Protein AF-A0A542V001-F1 (afdb_monomer_lite)

Foldseek 3Di:
DDDDDDDPPDQDAPDPPQDQKFFFQQQVVRFGWIWGWDWDDDPDNATKIKIWIDTDDDPDPVVVVPDDTDIDIGGPVVSVVRVVRGDGDD

Structure (mmCIF, N/CA/C/O backbone):
data_AF-A0A542V001-F1
#
_entry.id   AF-A0A542V001-F1
#
loop_
_atom_site.group_PDB
_atom_site.id
_atom_site.type_symbol
_atom_site.lab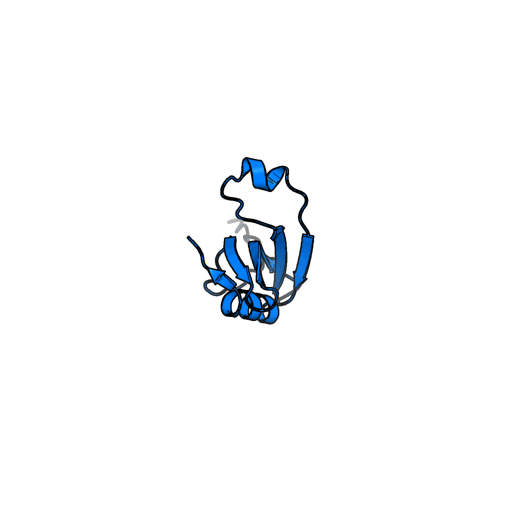el_atom_id
_atom_site.label_alt_id
_atom_site.label_comp_id
_atom_site.label_asym_id
_atom_site.label_entity_id
_atom_site.label_seq_id
_atom_site.pdbx_PDB_ins_code
_atom_site.Cartn_x
_atom_site.Cartn_y
_atom_site.Cartn_z
_atom_site.occupancy
_atom_site.B_iso_or_equiv
_atom_site.auth_seq_id
_atom_site.auth_comp_id
_atom_site.auth_asym_id
_atom_site.auth_atom_id
_atom_site.pdbx_PDB_model_num
ATOM 1 N N . MET A 1 1 ? 21.295 34.795 -31.318 1.00 50.22 1 MET A N 1
ATOM 2 C CA . MET A 1 1 ? 21.857 33.489 -30.915 1.00 50.22 1 MET A CA 1
ATOM 3 C C . MET A 1 1 ? 20.925 32.939 -29.850 1.00 50.22 1 MET A C 1
ATOM 5 O O . MET A 1 1 ? 20.854 33.528 -28.783 1.00 50.22 1 MET A O 1
ATOM 9 N N . SER A 1 2 ? 20.107 31.941 -30.186 1.00 51.06 2 SER A N 1
ATOM 10 C CA . SER A 1 2 ? 19.066 31.418 -29.292 1.00 51.06 2 SER A CA 1
ATOM 11 C C . SER A 1 2 ? 19.655 30.330 -28.399 1.00 51.06 2 SER A C 1
ATOM 13 O O . SER A 1 2 ? 20.140 29.321 -28.904 1.00 51.06 2 SER A O 1
ATOM 15 N N . THR A 1 3 ? 19.639 30.536 -27.086 1.00 50.47 3 THR A N 1
ATOM 16 C CA . THR A 1 3 ? 19.969 29.509 -26.093 1.00 50.47 3 THR A CA 1
ATOM 17 C C . THR A 1 3 ? 18.738 28.643 -25.856 1.00 50.47 3 THR A C 1
ATOM 19 O O . THR A 1 3 ? 17.790 29.073 -25.200 1.00 50.47 3 THR A O 1
ATOM 22 N N . THR A 1 4 ? 18.735 27.430 -26.402 1.00 51.62 4 THR A N 1
ATOM 23 C CA . THR A 1 4 ? 17.751 26.404 -26.047 1.00 51.62 4 THR A CA 1
ATOM 24 C C . THR A 1 4 ? 18.194 25.760 -24.736 1.00 51.62 4 THR A C 1
ATOM 26 O O . THR A 1 4 ? 19.150 24.989 -24.707 1.00 51.62 4 THR A O 1
ATOM 29 N N . THR A 1 5 ? 17.520 26.101 -23.639 1.00 61.22 5 THR A N 1
ATOM 30 C CA . THR A 1 5 ? 17.610 25.371 -22.370 1.00 61.22 5 THR A CA 1
ATOM 31 C C . THR A 1 5 ? 16.980 23.996 -22.575 1.00 61.22 5 THR A C 1
ATOM 33 O O . THR A 1 5 ? 15.765 23.885 -22.724 1.00 61.22 5 THR A O 1
ATOM 36 N N . SER A 1 6 ? 17.807 22.953 -22.630 1.00 46.19 6 SER A N 1
ATOM 37 C CA . SER A 1 6 ? 17.350 21.564 -22.615 1.00 46.19 6 SER A CA 1
ATOM 38 C C . SER A 1 6 ? 16.830 21.257 -21.212 1.00 46.19 6 SER A C 1
ATOM 40 O O . SER A 1 6 ? 17.601 21.294 -20.253 1.00 46.19 6 SER A O 1
ATOM 42 N N . ALA A 1 7 ? 15.528 21.007 -21.072 1.00 62.41 7 ALA A N 1
ATOM 43 C CA . ALA A 1 7 ? 14.970 20.515 -19.818 1.00 62.41 7 ALA A CA 1
ATOM 44 C C . ALA A 1 7 ? 15.636 19.169 -19.468 1.00 62.41 7 ALA A C 1
ATOM 46 O O . ALA A 1 7 ? 15.819 18.346 -20.376 1.00 62.41 7 ALA A O 1
ATOM 47 N N . PRO A 1 8 ? 16.019 18.920 -18.201 1.00 52.81 8 PRO A N 1
ATOM 48 C CA . PRO A 1 8 ? 16.392 17.578 -17.783 1.00 52.81 8 PRO A CA 1
ATOM 49 C C . PRO A 1 8 ? 15.188 16.681 -18.067 1.00 52.81 8 PRO A C 1
ATOM 51 O O . PRO A 1 8 ? 14.089 16.932 -17.578 1.00 52.81 8 PRO A O 1
ATOM 54 N N . THR A 1 9 ? 15.373 15.687 -18.933 1.00 53.22 9 THR A N 1
ATOM 55 C CA . THR A 1 9 ? 14.391 14.617 -19.101 1.00 53.22 9 THR A CA 1
ATOM 56 C C . THR A 1 9 ? 14.418 13.854 -17.789 1.00 53.22 9 THR A C 1
ATOM 58 O O . THR A 1 9 ? 15.298 13.021 -17.585 1.00 53.22 9 THR A O 1
ATOM 61 N N . GLU A 1 10 ? 13.549 14.232 -16.849 1.00 57.88 10 GLU A N 1
ATOM 62 C CA . GLU A 1 10 ? 13.341 13.438 -15.646 1.00 57.88 10 GLU A CA 1
ATOM 63 C C . GLU A 1 10 ? 13.081 12.004 -16.112 1.00 57.88 10 GLU A C 1
ATOM 65 O O . GLU A 1 10 ? 12.310 11.814 -17.057 1.00 57.88 10 GLU A O 1
ATOM 70 N N . PRO A 1 11 ? 13.757 10.997 -15.544 1.00 54.22 11 PRO A N 1
ATOM 71 C CA . PRO A 1 11 ? 13.442 9.615 -15.851 1.00 54.22 11 PRO A CA 1
ATOM 72 C C . PRO A 1 11 ? 11.986 9.371 -15.439 1.00 54.22 11 PRO A C 1
ATOM 74 O O . PRO A 1 11 ? 11.655 9.245 -14.261 1.00 54.22 11 PRO A O 1
ATOM 77 N N . ILE A 1 12 ? 11.095 9.404 -16.430 1.00 61.66 12 ILE A N 1
ATOM 78 C CA . ILE A 1 12 ? 9.665 9.216 -16.232 1.00 61.66 12 ILE A CA 1
ATOM 79 C C . ILE A 1 12 ? 9.484 7.730 -15.987 1.00 61.66 12 ILE A C 1
ATOM 81 O O . ILE A 1 12 ? 9.607 6.933 -16.914 1.00 61.66 12 ILE A O 1
ATOM 85 N N . CYS A 1 13 ? 9.187 7.356 -14.748 1.00 65.12 13 CYS A N 1
ATOM 86 C CA . CYS A 1 13 ? 8.675 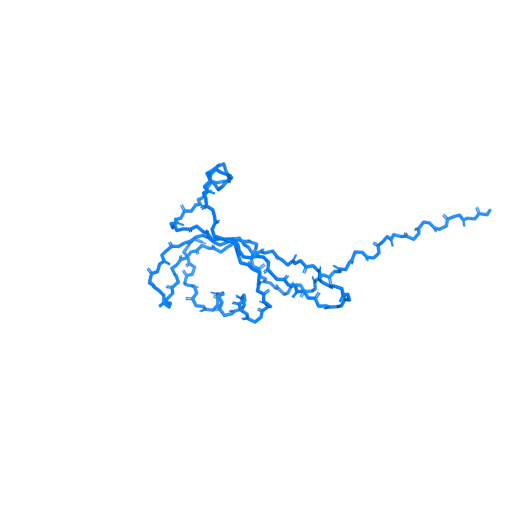6.027 -14.486 1.00 65.12 13 CYS A CA 1
ATOM 87 C C . CYS A 1 13 ? 7.295 5.901 -15.124 1.00 65.12 13 CYS A C 1
ATOM 89 O O . CYS A 1 13 ? 6.382 6.610 -14.689 1.00 65.12 13 CYS A O 1
ATOM 91 N N . PRO A 1 14 ? 7.094 5.017 -16.119 1.00 61.12 14 PRO A N 1
ATOM 92 C CA . PRO A 1 14 ? 5.761 4.687 -16.581 1.00 61.12 14 PRO A CA 1
ATOM 93 C C . PRO A 1 14 ? 5.115 3.829 -15.492 1.00 61.12 14 PRO A C 1
ATOM 95 O O . PRO A 1 14 ? 5.111 2.604 -15.560 1.00 61.12 14 PRO A O 1
ATOM 98 N N . ALA A 1 15 ? 4.639 4.466 -14.429 1.00 60.03 15 ALA A N 1
ATOM 99 C CA . ALA A 1 15 ? 3.804 3.805 -13.451 1.00 60.03 15 ALA A CA 1
ATOM 100 C C . ALA A 1 15 ? 2.406 3.682 -14.085 1.00 60.03 15 ALA A C 1
ATOM 102 O O . ALA A 1 15 ? 1.751 4.711 -14.258 1.00 60.03 15 ALA A O 1
ATOM 103 N N . PRO A 1 16 ? 1.939 2.478 -14.481 1.00 65.31 16 PRO A N 1
ATOM 104 C CA . PRO A 1 16 ? 0.513 2.283 -14.772 1.00 65.31 16 PRO A CA 1
ATOM 105 C C . PRO A 1 16 ? -0.315 2.652 -13.531 1.00 65.31 16 PRO A C 1
ATOM 107 O O . PRO A 1 16 ? 0.290 2.804 -12.476 1.00 65.31 16 PRO A O 1
ATOM 110 N N . ASP A 1 17 ? -1.645 2.779 -13.663 1.00 76.75 17 ASP A N 1
ATOM 111 C CA . ASP A 1 17 ? -2.660 3.195 -12.659 1.00 76.75 17 ASP A CA 1
ATOM 112 C C . ASP A 1 17 ? -2.528 2.560 -11.250 1.00 76.75 17 ASP A C 1
ATOM 114 O O . ASP A 1 17 ? -3.396 1.841 -10.756 1.00 76.75 17 ASP A O 1
ATOM 118 N N . VAL A 1 18 ? -1.418 2.823 -10.574 1.00 83.88 18 VAL A N 1
ATOM 119 C CA . VAL A 1 18 ? -1.104 2.398 -9.222 1.00 83.88 18 VAL A CA 1
ATOM 120 C C . VAL A 1 18 ? -1.482 3.572 -8.332 1.00 83.88 18 VAL A C 1
ATOM 122 O O . VAL A 1 18 ? -0.934 4.668 -8.495 1.00 83.88 18 VAL A O 1
ATOM 125 N N . PRO A 1 19 ? -2.414 3.382 -7.389 1.00 86.88 19 PRO A N 1
ATOM 126 C CA . PRO A 1 19 ? -2.782 4.446 -6.479 1.00 86.88 19 PRO A CA 1
ATOM 127 C C . PRO A 1 19 ? -1.579 4.819 -5.610 1.00 86.88 19 PRO A C 1
ATOM 129 O O . PRO A 1 19 ? -0.865 3.953 -5.110 1.00 86.88 19 PRO A O 1
ATOM 132 N N . ALA A 1 20 ? -1.385 6.116 -5.373 1.00 89.75 20 ALA A N 1
ATOM 133 C CA . ALA A 1 20 ? -0.335 6.591 -4.471 1.00 89.75 20 ALA A CA 1
ATOM 134 C C . ALA A 1 20 ? -0.546 6.111 -3.023 1.00 89.75 20 ALA A C 1
ATOM 136 O O . ALA A 1 20 ? 0.410 5.995 -2.258 1.00 89.75 20 ALA A O 1
ATOM 137 N N . VAL A 1 21 ? -1.798 5.832 -2.645 1.00 92.06 21 VAL A N 1
ATOM 138 C CA . VAL A 1 21 ? -2.166 5.318 -1.326 1.00 92.06 21 VAL A CA 1
ATOM 139 C C . VAL A 1 21 ? -3.170 4.184 -1.477 1.00 92.06 21 VAL A C 1
ATOM 141 O O . VAL A 1 21 ? -4.205 4.346 -2.119 1.00 92.06 21 VAL A 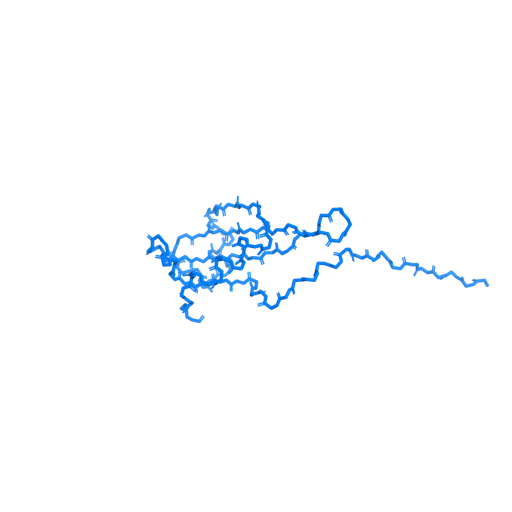O 1
ATOM 144 N N . LEU A 1 22 ? -2.881 3.061 -0.836 1.00 93.50 22 LEU A N 1
ATOM 145 C CA . LEU A 1 22 ? -3.737 1.889 -0.741 1.00 93.50 22 LEU A CA 1
ATOM 146 C C . LEU A 1 22 ? -4.132 1.694 0.724 1.00 93.50 22 LEU A C 1
ATOM 148 O O . LEU A 1 22 ? -3.290 1.760 1.617 1.00 93.50 22 LEU A O 1
ATOM 152 N N . ARG A 1 23 ? -5.414 1.456 0.985 1.00 94.38 23 ARG A N 1
ATOM 153 C CA . ARG A 1 23 ? -5.943 1.160 2.323 1.00 94.38 23 ARG A CA 1
ATOM 154 C C . ARG A 1 23 ? -6.823 -0.062 2.220 1.00 94.38 23 ARG A C 1
ATOM 156 O O . ARG A 1 23 ? -7.622 -0.150 1.293 1.00 94.38 23 ARG A O 1
ATOM 163 N N . GLY A 1 24 ? -6.665 -1.004 3.132 1.00 94.38 24 GLY A N 1
ATOM 164 C CA . GLY A 1 24 ? -7.322 -2.289 2.967 1.00 94.38 24 GLY A CA 1
ATOM 165 C C . GLY A 1 24 ? -6.875 -3.341 3.952 1.00 94.38 24 GLY A C 1
ATOM 166 O O . GLY A 1 24 ? -6.018 -3.112 4.809 1.00 94.38 24 GLY A O 1
ATOM 167 N N . THR A 1 25 ? -7.439 -4.525 3.774 1.00 95.69 25 THR A N 1
ATOM 168 C CA . THR A 1 25 ? -6.992 -5.735 4.457 1.00 95.69 25 THR A CA 1
ATOM 169 C C . THR A 1 25 ? -6.155 -6.566 3.494 1.00 95.69 25 THR A C 1
ATOM 171 O O . THR A 1 25 ? -6.620 -6.949 2.423 1.00 95.69 25 THR A O 1
ATOM 174 N N . ASP A 1 26 ? -4.909 -6.856 3.867 1.00 94.19 26 ASP A N 1
ATOM 175 C CA . ASP A 1 26 ? -4.063 -7.788 3.127 1.00 94.19 26 ASP A CA 1
ATOM 176 C C . ASP A 1 26 ? -4.570 -9.214 3.361 1.00 94.19 26 ASP A C 1
ATOM 178 O O . ASP A 1 26 ? -4.414 -9.769 4.451 1.00 94.19 26 ASP A O 1
ATOM 182 N N . ARG A 1 27 ? -5.158 -9.832 2.333 1.00 94.75 27 ARG A N 1
ATOM 183 C CA . ARG A 1 27 ? -5.701 -11.194 2.426 1.00 94.75 27 ARG A CA 1
ATOM 184 C C . ARG A 1 27 ? -4.660 -12.256 2.764 1.00 94.75 27 ARG A C 1
ATOM 186 O O . ARG A 1 27 ? -5.027 -13.296 3.302 1.00 94.75 27 ARG A O 1
ATOM 193 N N . ALA A 1 28 ? -3.384 -12.027 2.453 1.00 92.50 28 ALA A N 1
ATOM 194 C CA . ALA A 1 28 ? -2.335 -13.000 2.739 1.00 92.50 28 ALA A CA 1
ATOM 195 C C . ALA A 1 28 ? -2.028 -13.090 4.240 1.00 92.50 28 ALA A C 1
ATOM 197 O O . ALA A 1 28 ? -1.685 -14.162 4.734 1.00 92.50 28 ALA A O 1
ATOM 198 N N . THR A 1 29 ? -2.157 -11.975 4.965 1.00 90.62 29 THR A N 1
ATOM 199 C CA . THR A 1 29 ? -1.809 -11.892 6.394 1.00 90.62 29 THR A CA 1
ATOM 200 C C . THR A 1 29 ? -3.017 -11.665 7.303 1.00 90.62 29 THR A C 1
ATOM 202 O O . THR A 1 29 ? -2.900 -11.814 8.516 1.00 90.62 29 THR A O 1
ATOM 205 N N . GLY A 1 3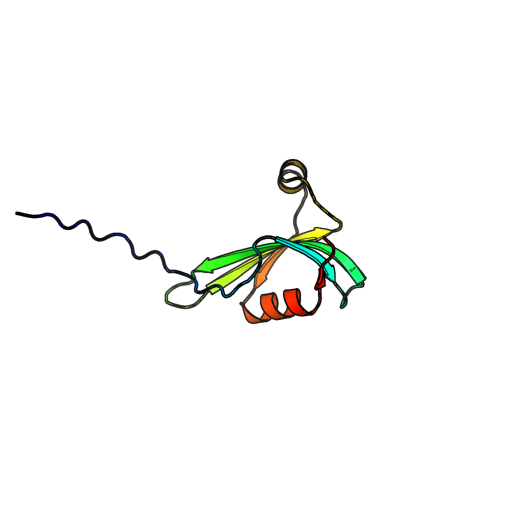0 ? -4.168 -11.278 6.746 1.00 91.31 30 GLY A N 1
ATOM 206 C CA . GLY A 1 30 ? -5.335 -10.802 7.493 1.00 91.31 30 GLY A CA 1
ATOM 207 C C . GLY A 1 30 ? -5.139 -9.421 8.127 1.00 91.31 30 GLY A C 1
ATOM 208 O O . GLY A 1 30 ? -5.997 -8.975 8.887 1.00 91.31 30 GLY A O 1
ATOM 209 N N . THR A 1 31 ? -4.021 -8.743 7.848 1.00 90.44 31 THR A N 1
ATOM 210 C CA . THR A 1 31 ? -3.686 -7.463 8.475 1.00 90.44 31 THR A CA 1
ATOM 211 C C . THR A 1 31 ? -4.347 -6.318 7.736 1.00 90.44 31 THR A C 1
ATOM 213 O O . THR A 1 31 ? -4.185 -6.147 6.529 1.00 90.44 31 THR A O 1
ATOM 216 N N . THR A 1 32 ? -5.059 -5.493 8.487 1.00 93.94 32 THR A N 1
ATOM 217 C CA . THR A 1 32 ? -5.559 -4.215 8.001 1.00 93.94 32 THR A CA 1
ATOM 218 C C . THR A 1 32 ? -4.458 -3.161 8.064 1.00 93.94 32 THR A C 1
ATOM 220 O O . THR A 1 32 ? -3.815 -3.013 9.104 1.00 93.94 32 THR A O 1
ATOM 223 N N . GLY A 1 33 ? -4.260 -2.410 6.982 1.00 94.44 33 GLY A N 1
ATOM 224 C CA . GLY A 1 33 ? -3.147 -1.475 6.856 1.00 94.44 33 GLY A CA 1
ATOM 225 C C . GLY A 1 33 ? -3.384 -0.325 5.885 1.00 94.44 33 GLY A C 1
ATOM 226 O O . GLY A 1 33 ? -4.382 -0.255 5.160 1.00 94.44 33 GLY A O 1
ATOM 227 N N . THR A 1 34 ? -2.430 0.599 5.907 1.00 95.62 34 THR A N 1
ATOM 228 C CA . THR A 1 34 ? -2.295 1.705 4.959 1.00 95.62 34 THR A CA 1
ATOM 229 C C . THR A 1 34 ? -0.914 1.622 4.323 1.00 95.62 34 THR A C 1
ATOM 231 O O . THR A 1 34 ? 0.089 1.576 5.038 1.00 95.62 34 THR A O 1
ATOM 234 N N . TRP A 1 35 ? -0.866 1.620 2.992 1.00 95.19 35 TRP A N 1
ATOM 235 C CA . TRP A 1 35 ? 0.356 1.576 2.197 1.00 95.19 35 TRP A CA 1
ATOM 236 C C . TRP A 1 35 ? 0.471 2.833 1.340 1.00 95.19 35 TRP A C 1
ATOM 238 O O . TRP A 1 35 ? -0.468 3.179 0.625 1.00 95.19 35 TRP A O 1
ATOM 248 N N . HIS A 1 36 ? 1.617 3.503 1.374 1.00 94.88 36 HIS A N 1
ATOM 249 C CA . HIS A 1 36 ? 1.961 4.537 0.400 1.00 94.88 36 HIS A CA 1
ATOM 250 C C . HIS A 1 36 ? 2.907 3.940 -0.638 1.00 94.88 36 HIS A C 1
ATOM 252 O O . HIS A 1 36 ? 3.907 3.318 -0.283 1.00 94.88 36 HIS A O 1
ATOM 258 N N . LEU A 1 37 ? 2.573 4.120 -1.915 1.00 93.38 37 LEU A N 1
ATOM 259 C CA . LEU A 1 37 ? 3.259 3.514 -3.051 1.00 93.38 37 LEU A CA 1
ATOM 260 C C . LEU A 1 37 ? 3.865 4.618 -3.909 1.00 93.38 37 LEU A C 1
ATOM 262 O O . LEU A 1 37 ? 3.162 5.520 -4.368 1.00 93.38 37 LEU A O 1
ATOM 266 N N . ARG A 1 38 ? 5.175 4.552 -4.139 1.00 91.69 38 ARG A N 1
ATOM 267 C CA . ARG A 1 38 ? 5.891 5.572 -4.908 1.00 91.69 38 ARG A CA 1
ATOM 268 C C . ARG A 1 38 ? 6.891 4.935 -5.852 1.00 91.69 38 ARG A C 1
ATOM 270 O O . ARG A 1 38 ? 7.825 4.279 -5.401 1.00 91.69 38 ARG A O 1
ATOM 277 N N . ALA A 1 39 ? 6.730 5.174 -7.149 1.00 89.81 39 ALA A N 1
ATOM 278 C CA . ALA A 1 39 ? 7.747 4.812 -8.123 1.00 89.81 39 ALA A CA 1
ATOM 279 C C . ALA A 1 39 ? 8.962 5.737 -7.965 1.00 89.81 39 ALA A C 1
ATOM 281 O O . ALA A 1 39 ? 8.824 6.958 -7.873 1.00 89.81 39 ALA A O 1
ATOM 282 N N . VAL A 1 40 ? 10.149 5.147 -7.939 1.00 88.25 40 VAL A N 1
ATOM 283 C CA . VAL A 1 40 ? 11.434 5.836 -7.924 1.00 88.25 40 VAL A CA 1
ATOM 284 C C . VAL A 1 40 ? 12.206 5.373 -9.156 1.00 88.25 40 VAL A C 1
ATOM 286 O O . VAL A 1 40 ? 12.460 4.171 -9.294 1.00 88.25 40 VAL A O 1
ATOM 289 N N . PRO A 1 41 ? 12.567 6.292 -10.063 1.00 83.12 41 PRO A N 1
ATOM 290 C CA . PRO A 1 41 ? 13.367 5.936 -11.218 1.00 83.12 41 PRO A CA 1
ATOM 291 C C . PRO A 1 41 ? 14.721 5.399 -10.769 1.00 83.12 41 PRO A C 1
ATOM 293 O O . PRO A 1 41 ? 15.406 6.003 -9.942 1.00 83.12 41 PRO A O 1
ATOM 296 N N . THR A 1 42 ? 15.093 4.251 -11.318 1.00 79.25 42 THR A N 1
ATOM 297 C CA . THR A 1 42 ? 16.450 3.716 -11.243 1.00 79.25 42 THR A CA 1
ATOM 298 C C . THR A 1 42 ? 17.119 3.893 -12.601 1.00 79.25 42 THR A C 1
ATOM 300 O O . THR A 1 42 ? 16.427 4.033 -13.607 1.00 79.25 42 THR A O 1
ATOM 303 N N . ASP A 1 43 ? 18.454 3.974 -12.628 1.00 72.12 43 ASP A N 1
ATOM 304 C CA . ASP A 1 43 ? 19.235 4.318 -13.827 1.00 72.12 43 ASP A CA 1
ATOM 305 C C . ASP A 1 43 ? 18.667 3.702 -15.124 1.00 72.12 43 ASP A C 1
ATOM 307 O O . ASP A 1 43 ? 18.576 2.483 -15.273 1.00 72.12 43 ASP A O 1
ATOM 311 N N . GLY A 1 44 ? 18.290 4.560 -16.080 1.00 68.44 44 GLY A N 1
ATOM 312 C CA . GLY A 1 44 ? 17.698 4.151 -17.356 1.00 68.44 44 GLY A CA 1
ATOM 313 C C . GLY A 1 44 ? 16.163 4.137 -17.363 1.00 68.44 44 GLY A C 1
ATOM 314 O O . GLY A 1 44 ? 15.530 5.140 -17.047 1.00 68.44 44 GLY A O 1
ATOM 315 N N . ALA A 1 45 ? 15.575 3.027 -17.833 1.00 65.00 45 ALA A N 1
ATOM 316 C CA . ALA A 1 45 ? 14.129 2.848 -18.049 1.00 65.00 45 ALA A CA 1
ATOM 317 C C . ALA A 1 45 ? 13.448 1.966 -16.983 1.00 65.00 45 ALA A C 1
ATOM 319 O O . ALA A 1 45 ? 12.281 1.598 -17.129 1.00 65.00 45 ALA A O 1
ATOM 320 N N . THR A 1 46 ? 14.183 1.572 -15.943 1.00 72.06 46 THR A N 1
ATOM 321 C CA . THR A 1 46 ? 13.672 0.746 -14.847 1.00 72.06 46 THR A CA 1
ATOM 322 C C . THR A 1 46 ? 13.212 1.605 -13.680 1.00 72.06 46 THR A C 1
ATOM 324 O O . THR A 1 46 ? 13.706 2.706 -13.451 1.00 72.06 46 THR A O 1
ATOM 327 N N . CYS A 1 47 ? 12.252 1.084 -12.924 1.00 84.31 47 CYS A N 1
ATOM 328 C CA . CYS A 1 47 ? 11.702 1.758 -11.760 1.00 84.31 47 CYS A CA 1
ATOM 329 C C . CYS A 1 47 ? 11.662 0.796 -10.589 1.00 84.31 47 CYS A C 1
ATOM 331 O O . CYS A 1 47 ? 11.161 -0.324 -10.713 1.00 84.31 47 CYS A O 1
ATOM 333 N N . SER A 1 48 ? 12.158 1.263 -9.454 1.00 90.38 48 SER A N 1
ATOM 334 C CA . SER A 1 48 ? 11.886 0.638 -8.168 1.00 90.38 48 SER A CA 1
ATOM 335 C C . SER A 1 48 ? 10.666 1.297 -7.542 1.00 90.38 48 SER A C 1
ATOM 337 O O . SER A 1 48 ? 10.266 2.396 -7.918 1.00 90.38 48 SER A O 1
ATOM 339 N N . TRP A 1 49 ? 10.067 0.631 -6.573 1.00 92.38 49 TRP A N 1
ATOM 340 C CA . TRP A 1 49 ? 8.930 1.133 -5.828 1.00 92.38 49 TRP A CA 1
ATOM 341 C C . TRP A 1 49 ? 9.278 1.193 -4.358 1.00 92.38 49 TRP A C 1
ATOM 343 O O . TRP A 1 49 ? 9.710 0.203 -3.777 1.00 92.38 49 TRP A O 1
ATOM 353 N N . VAL A 1 50 ? 9.071 2.355 -3.756 1.00 94.44 50 VAL A N 1
ATOM 354 C CA . VAL A 1 50 ? 9.093 2.509 -2.307 1.00 94.44 50 VAL A CA 1
ATOM 355 C C . VAL A 1 50 ? 7.683 2.241 -1.806 1.00 94.44 50 VAL A C 1
ATOM 357 O O . VAL A 1 50 ? 6.729 2.892 -2.245 1.00 94.44 50 VAL A O 1
ATOM 360 N N . VAL A 1 51 ? 7.568 1.272 -0.906 1.00 95.38 51 VAL A N 1
ATOM 361 C CA . VAL A 1 51 ? 6.335 0.912 -0.214 1.00 95.38 51 VAL A CA 1
ATOM 362 C C . VAL A 1 51 ? 6.528 1.236 1.255 1.00 95.38 51 VAL A C 1
ATOM 364 O O . VAL A 1 51 ? 7.365 0.646 1.928 1.00 95.38 51 VAL A O 1
ATOM 367 N N . GLU A 1 52 ? 5.752 2.190 1.746 1.00 96.38 52 GLU A N 1
ATOM 368 C CA . GLU A 1 52 ? 5.705 2.529 3.165 1.00 96.38 52 GLU A CA 1
ATOM 369 C C . GLU A 1 52 ? 4.422 1.940 3.751 1.00 96.38 52 GLU A C 1
ATOM 371 O O . GLU A 1 52 ? 3.349 2.161 3.191 1.00 96.38 52 GLU A O 1
ATOM 376 N N . HIS A 1 53 ? 4.504 1.213 4.861 1.00 94.69 53 HIS A N 1
ATOM 377 C CA . HIS A 1 53 ? 3.379 0.508 5.471 1.00 94.69 53 HIS A CA 1
ATOM 378 C C . HIS A 1 53 ? 3.190 0.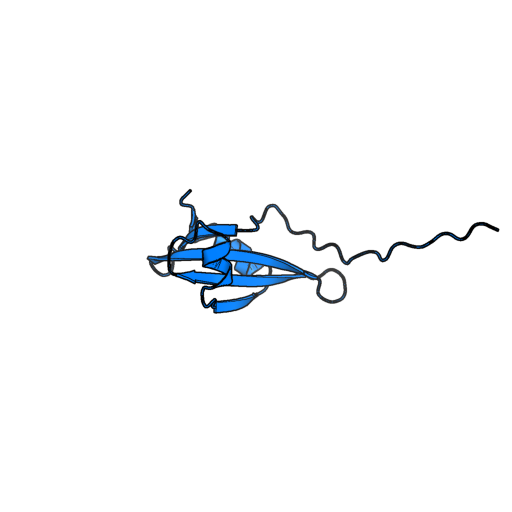884 6.942 1.00 94.69 53 HIS A C 1
ATOM 380 O O . HIS A 1 53 ? 4.147 1.024 7.704 1.00 94.69 53 HIS A O 1
ATOM 386 N N . VAL A 1 54 ? 1.922 1.002 7.339 1.00 95.00 54 VAL A N 1
ATOM 387 C CA . VAL A 1 54 ? 1.482 1.142 8.730 1.00 95.00 54 VAL A CA 1
ATOM 388 C C . VAL A 1 54 ? 0.285 0.231 8.973 1.00 95.00 54 VAL A C 1
ATOM 390 O O . VAL A 1 54 ? -0.669 0.235 8.193 1.00 95.00 54 VAL A O 1
ATOM 393 N N . GLY A 1 55 ? 0.303 -0.490 10.096 1.00 92.19 55 GLY A N 1
ATOM 394 C CA . GLY A 1 55 ? -0.856 -1.243 10.567 1.00 92.19 55 GLY A CA 1
ATOM 395 C C . GLY A 1 55 ? -2.017 -0.323 10.965 1.00 92.19 55 GLY A C 1
ATOM 396 O O . GLY A 1 55 ? -1.846 0.637 11.715 1.00 92.19 55 GLY A O 1
ATOM 397 N N . GLY A 1 56 ? -3.217 -0.646 10.492 1.00 90.00 56 GLY A N 1
ATOM 398 C CA . GLY A 1 56 ? -4.441 0.120 10.710 1.00 90.00 56 GLY A CA 1
ATOM 399 C C . GLY A 1 56 ? -4.778 1.118 9.597 1.00 90.00 56 GLY A C 1
ATOM 400 O O . GLY A 1 56 ? -4.049 1.315 8.623 1.00 90.00 56 GLY A O 1
ATOM 401 N N . HIS A 1 57 ? -5.944 1.749 9.738 1.00 86.19 57 HIS A N 1
ATOM 402 C CA . HIS A 1 57 ? -6.436 2.747 8.791 1.00 86.19 57 HIS A CA 1
ATOM 403 C C . HIS A 1 57 ? -5.976 4.148 9.171 1.00 86.19 57 HIS A C 1
ATOM 405 O O . HIS A 1 57 ? -6.527 4.777 10.077 1.00 86.19 57 HIS A O 1
ATOM 411 N N . ILE A 1 58 ? -5.007 4.669 8.426 1.00 87.88 58 ILE A N 1
ATOM 412 C CA . ILE A 1 58 ? -4.535 6.037 8.579 1.00 87.88 58 ILE A CA 1
ATOM 413 C C . ILE A 1 58 ? -5.243 6.914 7.543 1.00 87.88 58 ILE A C 1
ATOM 415 O O . ILE A 1 58 ? -4.928 6.907 6.351 1.00 87.88 58 ILE A O 1
ATOM 419 N N . MET A 1 59 ? -6.231 7.675 8.016 1.00 86.69 59 MET A N 1
ATOM 420 C CA . MET A 1 59 ? -7.022 8.598 7.185 1.00 86.69 59 MET A CA 1
ATOM 421 C C . MET A 1 59 ? -6.496 10.040 7.205 1.00 86.69 59 MET A C 1
ATOM 423 O O . MET A 1 59 ? -6.962 10.873 6.436 1.00 86.69 59 MET A O 1
ATOM 427 N N . SER A 1 60 ? -5.536 10.346 8.081 1.00 89.94 60 SER A N 1
ATOM 428 C CA . SER A 1 60 ? -4.986 11.691 8.268 1.00 89.94 60 SER A CA 1
ATOM 429 C C . SER A 1 60 ? -3.506 11.727 7.915 1.00 89.94 60 SER A C 1
ATOM 431 O O . SER A 1 60 ? -2.718 10.945 8.447 1.00 89.94 60 SER A O 1
ATOM 433 N N . GLU A 1 61 ? -3.118 12.682 7.072 1.00 87.00 61 GLU A N 1
ATOM 434 C CA . GLU A 1 61 ? -1.717 12.925 6.718 1.00 87.00 61 GLU A CA 1
ATOM 435 C C . GLU A 1 61 ? -0.877 13.315 7.944 1.00 87.00 61 GLU A C 1
ATOM 437 O O . GLU A 1 61 ? 0.245 12.845 8.107 1.00 87.00 61 GLU A O 1
ATOM 442 N N . ALA A 1 62 ? -1.437 14.096 8.873 1.00 91.06 62 ALA A N 1
ATOM 443 C CA . ALA A 1 62 ? -0.737 14.462 10.103 1.00 91.06 62 ALA A CA 1
ATOM 444 C C . ALA A 1 62 ? -0.422 13.235 10.974 1.00 91.06 62 ALA A C 1
ATOM 446 O O . ALA A 1 62 ? 0.645 13.171 11.586 1.00 91.06 62 ALA A O 1
ATOM 447 N N . VAL A 1 63 ? -1.334 12.256 11.016 1.00 89.81 63 VAL A N 1
ATOM 448 C CA . VAL A 1 63 ? -1.108 10.983 11.719 1.00 89.81 63 VAL A CA 1
ATOM 449 C C . VAL A 1 63 ? -0.076 10.153 10.968 1.00 89.81 63 VAL A C 1
ATOM 451 O O . VAL A 1 63 ? 0.850 9.642 11.594 1.00 89.81 63 VAL A O 1
ATOM 454 N N . TRP A 1 64 ? -0.180 10.078 9.637 1.00 91.19 64 TRP A N 1
ATOM 455 C CA . TRP A 1 64 ? 0.811 9.407 8.800 1.00 91.19 64 TRP A CA 1
ATOM 456 C C . TRP A 1 64 ? 2.211 9.921 9.120 1.00 91.19 64 TRP A C 1
ATOM 458 O O . TRP A 1 64 ? 3.057 9.141 9.540 1.00 91.19 64 TRP A O 1
ATOM 468 N N . MET A 1 65 ? 2.455 11.230 9.030 1.00 91.88 65 MET A N 1
ATOM 469 C CA . MET A 1 65 ? 3.781 11.835 9.227 1.00 91.88 65 MET A CA 1
ATOM 470 C C . MET A 1 65 ? 4.427 11.515 10.582 1.00 91.88 65 MET A C 1
ATOM 472 O O . MET A 1 65 ? 5.651 11.440 10.650 1.00 91.88 65 MET A O 1
ATOM 476 N N . GLN A 1 66 ? 3.625 11.277 11.622 1.00 92.25 66 GLN A N 1
ATOM 477 C CA . GLN A 1 66 ? 4.086 10.975 12.983 1.00 92.25 66 GLN A CA 1
ATOM 478 C C . GLN A 1 66 ? 4.211 9.476 13.282 1.00 92.25 66 GLN A C 1
ATOM 480 O O . GLN A 1 66 ? 4.805 9.105 14.293 1.00 92.25 66 GLN A O 1
ATOM 485 N N . THR A 1 67 ? 3.640 8.611 12.443 1.00 92.94 67 THR A N 1
ATOM 486 C CA . THR A 1 67 ? 3.615 7.168 12.699 1.00 92.94 67 THR A CA 1
ATOM 487 C C . THR A 1 67 ? 4.899 6.511 12.202 1.00 92.94 67 THR A C 1
ATOM 489 O O . THR A 1 67 ? 5.404 6.842 11.128 1.00 92.94 67 THR A O 1
ATOM 492 N N . HIS A 1 68 ? 5.430 5.566 12.982 1.00 92.31 68 HIS A N 1
ATOM 493 C CA . HIS A 1 68 ? 6.519 4.708 12.524 1.00 92.31 68 HIS A CA 1
ATOM 494 C C . HIS A 1 68 ? 6.035 3.842 11.356 1.00 92.31 68 HIS A C 1
ATOM 496 O O . HIS A 1 68 ? 4.976 3.223 11.445 1.00 92.31 68 HIS A O 1
ATOM 502 N N . ARG A 1 69 ? 6.819 3.806 10.278 1.00 93.38 69 ARG A N 1
ATOM 503 C CA . ARG A 1 69 ? 6.498 3.108 9.033 1.00 93.38 69 ARG A CA 1
ATOM 504 C C . ARG A 1 69 ? 7.526 2.028 8.777 1.00 93.38 69 ARG A C 1
ATOM 506 O O . ARG A 1 69 ? 8.721 2.297 8.881 1.00 93.38 69 ARG A O 1
ATOM 513 N N . ASP A 1 70 ? 7.053 0.859 8.380 1.00 94.69 70 ASP A N 1
ATOM 514 C CA . ASP A 1 70 ? 7.914 -0.109 7.713 1.00 94.69 70 ASP A CA 1
ATOM 515 C C . ASP A 1 70 ? 8.123 0.376 6.277 1.00 94.69 70 ASP A C 1
ATOM 517 O O . ASP A 1 70 ? 7.174 0.826 5.631 1.00 94.69 70 ASP A O 1
ATOM 521 N N . VAL A 1 71 ? 9.366 0.367 5.802 1.00 95.12 71 VAL A N 1
ATOM 522 C CA . VAL A 1 71 ? 9.720 0.893 4.480 1.00 95.12 71 VAL A CA 1
ATOM 523 C C . VAL A 1 71 ? 10.485 -0.169 3.717 1.00 95.12 71 VAL A C 1
ATOM 525 O O . VAL A 1 71 ? 11.578 -0.557 4.124 1.00 95.12 71 VAL A O 1
ATOM 528 N N . ASP A 1 72 ? 9.932 -0.570 2.579 1.00 95.25 72 ASP A N 1
ATOM 529 C CA . ASP A 1 72 ? 10.522 -1.552 1.681 1.00 95.25 72 ASP A CA 1
ATOM 530 C C . ASP A 1 72 ? 10.730 -0.955 0.288 1.00 95.25 72 ASP A C 1
ATOM 532 O O . ASP A 1 72 ? 9.937 -0.142 -0.195 1.00 95.25 72 ASP A O 1
ATOM 536 N N . VAL A 1 73 ? 11.804 -1.381 -0.380 1.00 93.88 73 VAL A N 1
ATOM 537 C CA . VAL A 1 73 ? 12.051 -1.075 -1.793 1.00 93.88 73 VAL A CA 1
ATOM 538 C C . VAL A 1 73 ? 11.864 -2.352 -2.595 1.00 93.88 73 VAL A C 1
ATOM 540 O O . VAL A 1 73 ? 12.598 -3.321 -2.410 1.00 93.88 73 VAL A O 1
ATOM 543 N N . VAL A 1 74 ? 10.879 -2.354 -3.485 1.00 93.12 74 VAL A N 1
ATOM 544 C CA . VAL A 1 74 ? 10.451 -3.530 -4.248 1.00 93.12 74 VAL A CA 1
ATOM 545 C C . VAL A 1 74 ? 10.375 -3.223 -5.741 1.00 93.12 74 VAL A C 1
ATOM 547 O O . VAL A 1 74 ? 10.454 -2.070 -6.163 1.00 93.12 74 VAL A O 1
ATOM 550 N N . ASP A 1 75 ? 10.231 -4.254 -6.566 1.00 90.81 75 ASP A N 1
ATOM 551 C CA . ASP A 1 75 ? 9.946 -4.078 -7.989 1.00 90.81 75 ASP A CA 1
ATOM 552 C C . ASP A 1 75 ? 8.445 -3.842 -8.252 1.00 90.81 75 ASP A C 1
ATOM 554 O O . ASP A 1 75 ? 7.586 -3.950 -7.373 1.00 90.81 75 ASP A O 1
ATOM 558 N N . GLN A 1 76 ? 8.113 -3.530 -9.504 1.00 88.62 76 GLN A N 1
ATOM 559 C CA . GLN A 1 76 ? 6.730 -3.315 -9.921 1.00 88.62 76 GLN A CA 1
ATOM 560 C C . GLN A 1 76 ? 5.847 -4.566 -9.759 1.00 88.62 76 GLN A C 1
ATOM 562 O O . GLN A 1 76 ? 4.658 -4.437 -9.466 1.00 88.62 76 GLN A O 1
ATOM 567 N N . ALA A 1 77 ? 6.394 -5.773 -9.933 1.00 90.38 77 ALA A N 1
ATOM 568 C CA . ALA A 1 77 ? 5.618 -7.007 -9.825 1.00 90.38 77 ALA A CA 1
ATOM 569 C C . ALA A 1 77 ? 5.125 -7.230 -8.387 1.00 90.38 77 ALA A C 1
ATOM 571 O O . ALA A 1 77 ? 3.971 -7.613 -8.183 1.00 90.38 77 ALA A O 1
ATOM 572 N N . HIS A 1 78 ? 5.950 -6.906 -7.392 1.00 92.56 78 HIS A N 1
ATOM 573 C CA . HIS A 1 78 ? 5.570 -6.939 -5.980 1.00 92.56 78 HIS A CA 1
ATOM 574 C C . HIS A 1 78 ? 4.457 -5.942 -5.648 1.00 92.56 78 HIS A C 1
ATOM 576 O O . HIS A 1 78 ? 3.544 -6.281 -4.891 1.00 92.56 78 HIS A O 1
ATOM 582 N N . VAL A 1 79 ? 4.486 -4.740 -6.232 1.00 92.31 7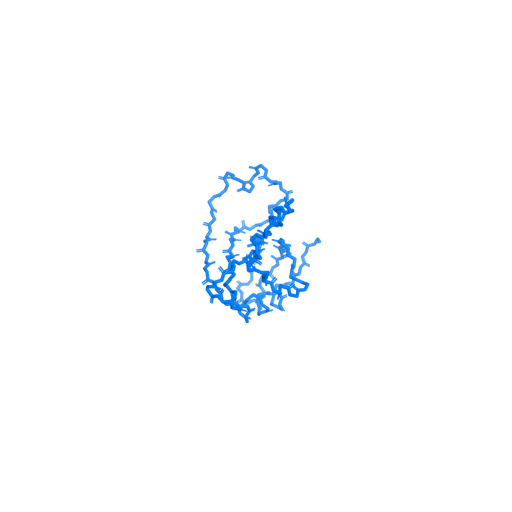9 VAL A N 1
ATOM 583 C CA . VAL A 1 79 ? 3.411 -3.750 -6.047 1.00 92.31 79 VAL A CA 1
ATOM 584 C C . VAL A 1 79 ? 2.106 -4.227 -6.675 1.00 92.31 79 VAL A C 1
ATOM 586 O O . VAL A 1 79 ? 1.060 -4.156 -6.037 1.00 92.31 79 VAL A O 1
ATOM 589 N N . LEU A 1 80 ? 2.144 -4.783 -7.886 1.00 92.19 80 LEU A N 1
ATOM 590 C CA . LEU A 1 80 ? 0.948 -5.346 -8.521 1.00 92.19 80 LEU A CA 1
ATOM 591 C C . LEU A 1 80 ? 0.378 -6.523 -7.716 1.00 92.19 80 LEU A C 1
ATOM 593 O O . LEU A 1 80 ? -0.837 -6.630 -7.556 1.00 92.19 80 LEU A O 1
ATOM 597 N N . ALA A 1 81 ? 1.240 -7.368 -7.147 1.00 93.81 81 ALA A N 1
ATOM 598 C CA . ALA A 1 81 ? 0.819 -8.435 -6.243 1.00 93.81 81 ALA A CA 1
ATOM 599 C C . ALA A 1 81 ? 0.205 -7.892 -4.939 1.00 93.81 81 ALA A C 1
ATOM 601 O O . ALA A 1 81 ? -0.745 -8.479 -4.423 1.00 93.81 81 ALA A O 1
ATOM 602 N N . LEU A 1 82 ? 0.715 -6.774 -4.404 1.00 93.69 82 LEU A N 1
ATOM 603 C CA . LEU A 1 82 ? 0.115 -6.063 -3.267 1.00 93.69 82 LEU A CA 1
ATOM 604 C C . LEU A 1 82 ? -1.281 -5.536 -3.610 1.00 93.69 82 LEU A C 1
ATOM 606 O O . LEU A 1 82 ? -2.227 -5.797 -2.873 1.00 93.69 82 LEU A O 1
ATOM 610 N N . LEU A 1 83 ? -1.436 -4.863 -4.747 1.00 93.69 83 LEU A N 1
ATOM 611 C CA . LEU A 1 83 ? -2.732 -4.342 -5.188 1.00 93.69 83 LEU A CA 1
ATOM 612 C C . LEU A 1 83 ? -3.759 -5.454 -5.409 1.00 93.69 83 LEU A C 1
ATOM 614 O O . LEU A 1 83 ? -4.922 -5.294 -5.061 1.00 93.69 83 LEU A O 1
ATOM 618 N N . ALA A 1 84 ? -3.335 -6.592 -5.960 1.00 94.38 84 ALA A N 1
ATOM 619 C CA . ALA A 1 84 ? -4.227 -7.719 -6.196 1.00 94.38 84 ALA A CA 1
ATOM 620 C C . ALA A 1 84 ? -4.648 -8.432 -4.901 1.00 94.38 84 ALA A C 1
ATOM 622 O O . ALA A 1 84 ? -5.728 -9.022 -4.856 1.00 94.38 84 ALA A O 1
ATOM 623 N N . ARG A 1 85 ? -3.806 -8.436 -3.857 1.00 94.75 85 ARG A N 1
ATOM 624 C CA . ARG A 1 85 ? -4.086 -9.170 -2.609 1.00 94.75 85 ARG A CA 1
ATOM 625 C C . ARG A 1 85 ? -4.824 -8.343 -1.564 1.00 94.75 85 ARG A C 1
ATOM 627 O O . ARG A 1 85 ? -5.549 -8.935 -0.768 1.00 94.75 85 ARG A O 1
ATOM 634 N N . VAL A 1 86 ? -4.629 -7.028 -1.548 1.00 95.06 86 VAL A N 1
ATOM 635 C CA . VAL A 1 86 ? -5.304 -6.137 -0.605 1.00 95.06 86 VAL A CA 1
ATOM 636 C C . VAL A 1 86 ? -6.728 -5.918 -1.078 1.00 95.06 86 VAL A C 1
ATOM 638 O O . VAL A 1 86 ? -6.942 -5.421 -2.179 1.00 95.06 86 VAL A O 1
ATOM 641 N N . ASP A 1 87 ? -7.692 -6.267 -0.234 1.00 94.38 87 ASP A N 1
ATOM 642 C CA . ASP A 1 87 ? -9.079 -5.877 -0.451 1.00 94.38 87 ASP A CA 1
ATOM 643 C C . ASP A 1 87 ? -9.225 -4.424 0.009 1.00 94.38 87 ASP A C 1
ATOM 645 O O . ASP A 1 87 ? -9.104 -4.153 1.214 1.00 94.38 87 ASP A O 1
ATOM 649 N N . PRO A 1 88 ? -9.422 -3.468 -0.918 1.00 89.38 88 PRO A N 1
ATOM 650 C CA . PRO A 1 88 ? -9.487 -2.074 -0.552 1.00 89.38 88 PRO A CA 1
ATOM 651 C C . PRO A 1 88 ? -10.745 -1.819 0.268 1.00 89.38 88 PRO A C 1
ATOM 653 O O . PRO A 1 88 ? -11.846 -2.263 -0.064 1.00 89.38 88 PRO A O 1
ATOM 656 N N . CYS A 1 89 ? -10.576 -1.067 1.339 1.00 78.81 89 CYS A N 1
ATOM 657 C CA . CYS A 1 89 ? -11.685 -0.523 2.094 1.00 78.81 89 CYS A CA 1
ATOM 658 C C . CYS A 1 89 ? -11.536 0.993 2.073 1.00 78.81 89 CYS A C 1
ATOM 660 O O . CYS A 1 89 ? -10.495 1.514 2.487 1.00 78.81 89 CYS A O 1
ATOM 662 N N . CYS A 1 90 ? -12.611 1.665 1.658 1.00 63.28 90 CYS A N 1
ATOM 663 C CA . CYS A 1 90 ? -12.701 3.099 1.356 1.00 63.28 90 CYS A CA 1
ATOM 664 C C . CYS A 1 90 ? -12.199 3.472 -0.045 1.00 63.28 90 CYS A C 1
ATOM 666 O O . CYS A 1 90 ? -10.984 3.339 -0.304 1.00 63.28 90 CYS A O 1
#

Secondary structure (DSSP, 8-state):
----------------S--SEEEEEETTTTEEEEEEEEEEEETTTEEEEEEEEEES----HHHHHHS--EEEEE-HHHHHHHHHHEEE--

Sequence (90 aa):
MSTTTSAPTEPICPAPDVPAVLRGTDRATGTTGTWHLRAVPTDGATCSWVVEHVGGHIMSEAVWMQTHRDVDVVDQAHVLALLARVDPCC

Radius of gyration: 16.5 Å; chains: 1; bounding box: 35×46×44 Å

pLDDT: mean 83.9, std 14.47, range [46.19, 96.38]